Protein AF-A0A084XX15-F1 (afdb_monomer_lite)

Secondary structure (DSSP, 8-state):
--EEEEEEEE----HHHHHHHIIIIITHHHHHHHHTHHHHHHT--TT-TT--SEEEEEEE-GGG--SBTSEEEETTEEEEEEE---GGGGGS-HHHHHHHHHHHHHHHHHT-SSHHHHHHHHHHHSPPPHHHHHHHGGGGSSSPPPPPPHHHHHHHHHTT-

Organism: NCBI:txid2954382

Foldseek 3Di:
DEEEEEEEEEADPDPVVVVLCCQQAVLCQVVVQVLCVVLLVVPDDPPSPPYDRYYYYYDHDPVPFDPEPDWDDDDRYIYHYHYDYCVVVVVDHSLVVQLVVLQVCLVVQCPYPDVSSNSSSVSSPDGQDQLNVVQSVQSNDVVRDDGDDSVNSVVVSVVVD

Structure (mmCIF, N/CA/C/O backbone):
data_AF-A0A084XX15-F1
#
_entry.id   AF-A0A084XX15-F1
#
loop_
_atom_site.group_PDB
_atom_site.id
_atom_site.type_symbol
_atom_site.label_atom_id
_atom_site.label_alt_id
_atom_site.label_comp_id
_atom_site.label_asym_id
_atom_site.label_entity_id
_atom_site.label_seq_id
_atom_site.pdbx_PDB_ins_code
_atom_site.Cartn_x
_atom_site.Cartn_y
_atom_site.Cartn_z
_atom_site.occupancy
_atom_site.B_iso_or_equiv
_atom_site.auth_seq_id
_atom_site.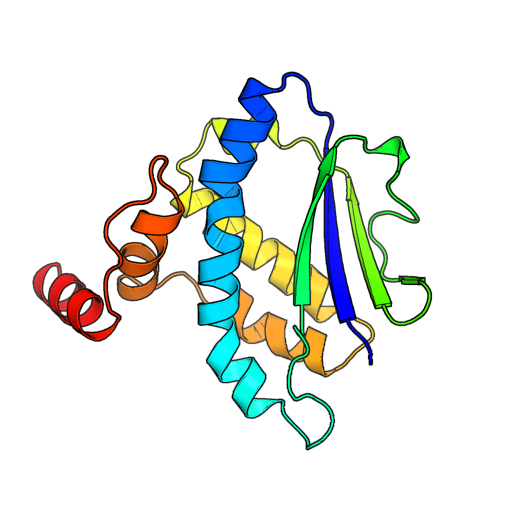auth_comp_id
_atom_site.auth_asym_id
_atom_site.auth_atom_id
_atom_site.pdbx_PDB_model_num
ATOM 1 N N . MET A 1 1 ? 12.634 -18.532 6.426 1.00 58.09 1 MET A N 1
ATOM 2 C CA . MET A 1 1 ? 11.632 -17.515 6.809 1.00 58.09 1 MET A CA 1
ATOM 3 C C . MET A 1 1 ? 11.176 -16.841 5.539 1.00 58.09 1 MET A C 1
ATOM 5 O O . MET A 1 1 ? 12.030 -16.286 4.861 1.00 58.09 1 MET A O 1
ATOM 9 N N . THR A 1 2 ? 9.891 -16.945 5.202 1.00 61.31 2 THR A N 1
ATOM 10 C CA . THR A 1 2 ? 9.393 -16.460 3.914 1.00 61.31 2 THR A CA 1
ATOM 11 C C . THR A 1 2 ? 8.750 -15.092 4.043 1.00 61.31 2 THR A C 1
ATOM 13 O O . THR A 1 2 ? 7.899 -14.895 4.903 1.00 61.31 2 THR A O 1
ATOM 16 N N . ILE A 1 3 ? 9.185 -14.149 3.211 1.00 71.69 3 ILE A N 1
ATOM 17 C CA . ILE A 1 3 ? 8.645 -12.786 3.141 1.00 71.69 3 ILE A CA 1
ATOM 18 C C . ILE A 1 3 ? 7.881 -12.670 1.825 1.00 71.69 3 ILE A C 1
ATOM 20 O O . ILE A 1 3 ? 8.433 -13.027 0.787 1.00 71.69 3 ILE A O 1
ATOM 24 N N . ALA A 1 4 ? 6.638 -12.187 1.852 1.00 80.94 4 ALA A N 1
ATOM 25 C CA . ALA A 1 4 ? 5.950 -11.778 0.631 1.00 80.94 4 ALA A CA 1
ATOM 26 C C . ALA A 1 4 ? 6.131 -10.269 0.425 1.00 80.94 4 ALA A C 1
ATOM 28 O O . ALA A 1 4 ? 5.991 -9.498 1.375 1.00 80.94 4 ALA A O 1
ATOM 29 N N . SER A 1 5 ? 6.435 -9.846 -0.797 1.00 85.31 5 SER A N 1
ATOM 30 C CA . SER A 1 5 ? 6.665 -8.440 -1.131 1.00 85.31 5 SER A CA 1
ATOM 31 C C . SER A 1 5 ? 5.923 -8.059 -2.406 1.00 85.31 5 SER A C 1
ATOM 33 O O . SER A 1 5 ? 6.017 -8.765 -3.406 1.00 85.31 5 SER A O 1
ATOM 35 N N . VAL A 1 6 ? 5.249 -6.910 -2.396 1.00 86.56 6 VAL A N 1
ATOM 36 C CA . VAL A 1 6 ? 4.775 -6.242 -3.614 1.00 86.56 6 VAL A CA 1
ATOM 37 C C . VAL A 1 6 ? 5.688 -5.054 -3.889 1.00 86.56 6 VAL A C 1
ATOM 39 O O . VAL A 1 6 ? 5.802 -4.136 -3.071 1.00 86.56 6 VAL A O 1
ATOM 42 N N . ARG A 1 7 ? 6.350 -5.081 -5.042 1.00 88.75 7 ARG A N 1
ATOM 43 C CA . ARG A 1 7 ? 7.320 -4.081 -5.481 1.00 88.75 7 ARG A CA 1
ATOM 44 C C . ARG A 1 7 ? 6.719 -3.263 -6.610 1.00 88.75 7 ARG A C 1
ATOM 46 O O . ARG A 1 7 ? 6.384 -3.803 -7.659 1.00 88.75 7 ARG A O 1
ATOM 53 N N . ILE A 1 8 ? 6.568 -1.963 -6.396 1.00 87.69 8 ILE A N 1
ATOM 54 C CA . ILE A 1 8 ? 6.099 -1.039 -7.425 1.00 87.69 8 ILE A CA 1
ATOM 55 C C . ILE A 1 8 ? 7.300 -0.325 -8.027 1.00 87.69 8 ILE A C 1
ATOM 57 O O . ILE A 1 8 ? 7.982 0.449 -7.355 1.00 87.69 8 ILE A O 1
ATOM 61 N N . TYR A 1 9 ? 7.510 -0.568 -9.311 1.00 89.06 9 TYR A N 1
ATOM 62 C CA . TYR A 1 9 ? 8.535 0.060 -10.116 1.00 89.06 9 TYR A CA 1
ATOM 63 C C . TYR A 1 9 ? 7.952 1.206 -10.935 1.00 89.06 9 TYR A C 1
ATOM 65 O O . TYR A 1 9 ? 6.883 1.084 -11.543 1.00 89.06 9 TYR A O 1
ATOM 73 N N . PHE A 1 10 ? 8.673 2.322 -10.971 1.00 86.88 10 PHE A N 1
ATOM 74 C CA . PHE A 1 10 ? 8.270 3.513 -11.709 1.00 86.88 10 PHE A CA 1
ATOM 75 C C . PHE A 1 10 ? 9.491 4.290 -12.208 1.00 86.88 10 PHE A C 1
ATOM 77 O O . PHE A 1 10 ? 10.580 4.228 -11.637 1.00 86.88 10 PHE A O 1
ATOM 84 N N . HIS A 1 11 ? 9.306 5.068 -13.274 1.00 83.19 11 HIS A N 1
ATOM 85 C CA . HIS A 1 11 ? 10.339 5.995 -13.729 1.00 83.19 11 HIS A CA 1
ATOM 86 C C . HIS A 1 11 ? 10.392 7.214 -12.802 1.00 83.19 11 HIS A C 1
ATOM 88 O O . HIS A 1 11 ? 9.472 8.046 -12.792 1.00 83.19 11 HIS A O 1
ATOM 94 N N . ALA A 1 12 ? 11.482 7.337 -12.045 1.00 68.50 12 ALA A N 1
ATOM 95 C CA . ALA A 1 12 ? 11.805 8.553 -11.317 1.00 68.50 12 ALA A CA 1
ATOM 96 C C . ALA A 1 12 ? 12.223 9.630 -12.327 1.00 68.50 12 ALA A C 1
ATOM 98 O O . ALA A 1 12 ? 13.240 9.520 -13.000 1.00 68.50 12 ALA A O 1
ATOM 99 N N . VAL A 1 13 ? 11.388 10.658 -12.485 1.00 74.75 13 VAL A N 1
ATOM 100 C CA . VAL A 1 13 ? 11.667 11.765 -13.418 1.00 74.75 13 VAL A CA 1
ATOM 101 C C . VAL A 1 13 ? 12.516 12.839 -12.730 1.00 74.75 13 VAL A C 1
ATOM 103 O O . VAL A 1 13 ? 13.298 13.513 -13.389 1.00 74.75 13 VAL A O 1
ATOM 106 N N . THR A 1 14 ? 12.382 12.994 -11.404 1.00 80.38 14 THR A N 1
ATOM 107 C CA . THR A 1 14 ? 13.156 13.934 -10.575 1.00 80.38 14 THR A CA 1
ATOM 108 C C . THR A 1 14 ? 13.251 13.447 -9.121 1.00 80.38 14 THR A C 1
ATOM 110 O O . THR A 1 14 ? 12.322 12.815 -8.619 1.00 80.38 14 THR A O 1
ATOM 113 N N . GLU A 1 15 ? 14.315 13.817 -8.398 1.00 79.31 15 GLU A N 1
ATOM 114 C CA . GLU A 1 15 ? 14.474 13.511 -6.960 1.00 79.31 15 GLU A CA 1
ATOM 115 C C . GLU A 1 15 ? 13.340 14.116 -6.103 1.00 79.31 15 GLU A C 1
ATOM 117 O O . GLU A 1 15 ? 12.842 13.509 -5.152 1.00 79.31 15 GLU A O 1
ATOM 122 N N . ALA A 1 16 ? 12.873 15.315 -6.471 1.00 81.88 16 ALA A N 1
ATOM 123 C CA . ALA A 1 16 ? 11.754 15.979 -5.805 1.00 81.88 16 ALA A CA 1
ATOM 124 C C . ALA A 1 16 ? 10.457 15.155 -5.900 1.00 81.88 16 ALA A C 1
ATOM 126 O O . ALA A 1 16 ? 9.707 15.057 -4.925 1.00 81.88 16 ALA A O 1
ATOM 127 N N . ARG A 1 17 ? 10.215 14.523 -7.055 1.00 79.69 17 ARG A N 1
ATOM 128 C CA . ARG A 1 17 ? 9.069 13.638 -7.273 1.00 79.69 17 ARG A CA 1
ATOM 129 C C . ARG A 1 17 ? 9.159 12.397 -6.392 1.00 79.69 17 ARG A C 1
ATOM 131 O O . ARG A 1 17 ? 8.186 12.062 -5.722 1.00 79.69 17 ARG A O 1
ATOM 138 N N . THR A 1 18 ? 10.326 11.766 -6.325 1.00 78.06 18 THR A N 1
ATOM 139 C CA . THR A 1 18 ? 10.568 10.615 -5.444 1.00 78.06 18 THR A CA 1
ATOM 140 C C . THR A 1 18 ? 10.304 10.951 -3.988 1.00 78.06 18 THR A C 1
ATOM 142 O O . THR A 1 18 ? 9.628 10.195 -3.288 1.00 78.06 18 THR A O 1
ATOM 145 N N . ARG A 1 19 ? 10.788 12.108 -3.527 1.00 78.06 19 ARG A N 1
ATOM 146 C CA . ARG A 1 19 ? 10.564 12.565 -2.154 1.00 78.06 19 ARG A CA 1
ATOM 147 C C . ARG A 1 19 ? 9.080 12.790 -1.874 1.00 78.06 19 ARG A C 1
ATOM 149 O O . ARG A 1 19 ? 8.596 12.372 -0.826 1.00 78.06 19 ARG A O 1
ATOM 156 N N . SER A 1 20 ? 8.363 13.399 -2.821 1.00 80.19 20 SER A N 1
ATOM 157 C CA . SER A 1 20 ? 6.915 13.607 -2.736 1.00 80.19 20 SER A CA 1
ATOM 158 C C . SER A 1 20 ? 6.153 12.284 -2.662 1.00 80.19 20 SER A C 1
ATOM 160 O O . SER A 1 20 ? 5.364 12.086 -1.741 1.00 80.19 20 SER A O 1
ATOM 162 N N . LEU A 1 21 ? 6.411 11.343 -3.574 1.00 79.69 21 LEU A N 1
ATOM 163 C CA . LEU A 1 21 ? 5.769 10.024 -3.568 1.00 79.69 21 LEU A CA 1
ATOM 164 C C . LEU A 1 21 ? 6.101 9.257 -2.282 1.00 79.69 21 LEU A C 1
ATOM 166 O O . LEU A 1 21 ? 5.211 8.677 -1.663 1.00 79.69 21 LEU A O 1
ATOM 170 N N . SER A 1 22 ? 7.351 9.322 -1.825 1.00 75.75 22 SER A N 1
ATOM 171 C CA . SER A 1 22 ? 7.770 8.714 -0.563 1.00 75.75 22 SER A CA 1
ATOM 172 C C . SER A 1 22 ? 6.992 9.270 0.635 1.00 75.75 22 SER A C 1
ATOM 174 O O . SER A 1 22 ? 6.500 8.494 1.447 1.00 75.75 22 SER A O 1
ATOM 176 N N . SER A 1 23 ? 6.818 10.592 0.750 1.00 74.06 23 SER A N 1
ATOM 177 C CA . SER A 1 23 ? 6.147 11.206 1.908 1.00 74.06 23 SER A CA 1
ATOM 178 C C . SER A 1 23 ? 4.619 11.123 1.858 1.00 74.06 23 SER A C 1
ATOM 180 O O . SER A 1 23 ? 3.985 10.874 2.879 1.00 74.06 23 SER A O 1
ATOM 182 N N . SER A 1 24 ? 4.022 11.293 0.679 1.00 76.12 24 SER A N 1
ATOM 183 C CA . SER A 1 24 ? 2.564 11.373 0.507 1.00 76.12 24 SER A CA 1
ATOM 184 C C . SER A 1 24 ? 1.910 10.032 0.188 1.00 76.12 24 SER A C 1
ATOM 186 O O . SER A 1 24 ? 0.738 9.840 0.489 1.00 76.12 24 SER A O 1
ATOM 188 N N . HIS A 1 25 ? 2.651 9.092 -0.397 1.00 75.50 25 HIS A N 1
ATOM 189 C CA . HIS A 1 25 ? 2.112 7.800 -0.811 1.00 75.50 25 HIS A CA 1
ATOM 190 C C . HIS A 1 25 ? 2.778 6.627 -0.131 1.00 75.50 25 HIS A C 1
ATOM 192 O O . HIS A 1 25 ? 2.217 5.558 -0.253 1.00 75.50 25 HIS A O 1
ATOM 198 N N . TRP A 1 26 ? 3.903 6.792 0.575 1.00 73.12 26 TRP A N 1
ATOM 199 C CA . TRP A 1 26 ? 4.608 5.684 1.240 1.00 73.12 26 TRP A CA 1
ATOM 200 C C . TRP A 1 26 ? 4.971 5.919 2.698 1.00 73.12 26 TRP A C 1
ATOM 202 O O . TRP A 1 26 ? 5.277 4.962 3.407 1.00 73.12 26 TRP A O 1
ATOM 212 N N . GLY A 1 27 ? 4.779 7.139 3.206 1.00 67.56 27 GLY A N 1
ATOM 213 C CA . GLY A 1 27 ? 4.768 7.415 4.642 1.00 67.56 27 GLY A CA 1
ATOM 214 C C . GLY A 1 27 ? 3.746 6.549 5.390 1.00 67.56 27 GLY A C 1
ATOM 215 O O . GLY A 1 27 ? 3.933 6.252 6.570 1.00 67.56 27 GLY A O 1
ATOM 216 N N . PHE A 1 28 ? 2.727 6.039 4.683 1.00 76.62 28 PHE A N 1
ATOM 217 C CA . PHE A 1 28 ? 1.765 5.079 5.214 1.00 76.62 28 PHE A CA 1
ATOM 218 C C . PHE A 1 28 ? 2.330 3.677 5.461 1.00 76.62 28 PHE A C 1
ATOM 220 O O . PHE A 1 28 ? 1.639 2.920 6.121 1.00 76.62 28 PHE A O 1
ATOM 227 N N . ALA A 1 29 ? 3.526 3.298 4.992 1.00 76.94 29 ALA A N 1
ATOM 228 C CA . ALA A 1 29 ? 4.055 1.942 5.193 1.00 76.94 29 ALA A CA 1
ATOM 229 C C . ALA A 1 29 ? 4.127 1.568 6.687 1.00 76.94 29 ALA A C 1
ATOM 231 O O . ALA A 1 29 ? 3.758 0.465 7.083 1.00 76.94 29 ALA A O 1
ATOM 232 N N . GLU A 1 30 ? 4.497 2.518 7.551 1.00 78.62 30 GLU A N 1
ATOM 233 C CA . GLU A 1 30 ? 4.476 2.293 8.999 1.00 78.62 30 GLU A CA 1
ATOM 234 C C . GLU A 1 30 ? 3.041 2.150 9.539 1.00 78.62 30 GLU A C 1
ATOM 236 O O . GLU A 1 30 ? 2.756 1.258 10.342 1.00 78.62 30 GLU A O 1
ATOM 241 N N . TRP A 1 31 ? 2.116 3.001 9.085 1.00 85.31 31 TRP A N 1
ATOM 242 C CA . TRP A 1 31 ? 0.696 2.893 9.435 1.00 85.31 31 TRP A CA 1
ATOM 243 C C . TRP A 1 31 ? 0.084 1.576 8.937 1.00 85.31 31 TRP A C 1
ATOM 245 O O . TRP A 1 31 ? -0.690 0.933 9.641 1.00 85.31 31 TRP A O 1
ATOM 255 N N . PHE A 1 32 ? 0.489 1.128 7.756 1.00 80.44 32 PHE A N 1
ATOM 256 C CA . PHE A 1 32 ? 0.078 -0.111 7.119 1.00 80.44 32 PHE A CA 1
ATOM 257 C C . PHE A 1 32 ? 0.496 -1.315 7.959 1.00 80.44 32 PHE A C 1
ATOM 259 O O . PHE A 1 32 ? -0.340 -2.161 8.275 1.00 80.44 32 PHE A O 1
ATOM 266 N N . SER A 1 33 ? 1.741 -1.337 8.443 1.00 78.19 33 SER A N 1
ATOM 267 C CA . SER A 1 33 ? 2.210 -2.355 9.389 1.00 78.19 33 SER A CA 1
ATOM 268 C C . SER A 1 33 ? 1.401 -2.365 10.691 1.00 78.19 33 SER A C 1
ATOM 270 O O . SER A 1 33 ? 1.181 -3.431 11.273 1.00 78.19 33 SER A O 1
ATOM 272 N N . ARG A 1 34 ? 0.901 -1.205 11.149 1.00 77.06 34 ARG A N 1
ATOM 273 C CA . ARG A 1 34 ? -0.027 -1.133 12.294 1.00 77.06 34 ARG A CA 1
ATOM 274 C C . ARG A 1 34 ? -1.406 -1.686 11.945 1.00 77.06 34 ARG A C 1
ATOM 276 O O . ARG A 1 34 ? -1.924 -2.484 12.720 1.00 77.06 34 ARG A O 1
ATOM 283 N N . ARG A 1 35 ? -1.973 -1.334 10.787 1.00 78.12 35 ARG A N 1
ATOM 284 C CA . ARG A 1 35 ? -3.269 -1.859 10.320 1.00 78.12 35 ARG A CA 1
ATOM 285 C C . ARG A 1 35 ? -3.245 -3.376 10.157 1.00 78.12 35 ARG A C 1
ATOM 287 O O . ARG A 1 35 ? -4.220 -4.037 10.493 1.00 78.12 35 ARG A O 1
ATOM 294 N N . LEU A 1 36 ? -2.139 -3.936 9.671 1.00 78.06 36 LEU A N 1
ATOM 295 C CA . LEU A 1 36 ? -1.987 -5.381 9.491 1.00 78.06 36 LEU A CA 1
ATOM 296 C C . LEU A 1 36 ? -1.641 -6.130 10.779 1.00 78.06 36 LEU A C 1
ATOM 298 O O . LEU A 1 36 ? -1.687 -7.361 10.798 1.00 78.06 36 LEU A O 1
ATOM 302 N N . ARG A 1 37 ? -1.329 -5.423 11.872 1.00 78.94 37 ARG A N 1
ATOM 303 C CA . ARG A 1 37 ? -0.963 -6.034 13.153 1.00 78.94 37 ARG A CA 1
ATOM 304 C C . ARG A 1 37 ? -1.992 -7.057 13.658 1.00 78.94 37 ARG A C 1
ATOM 306 O O . ARG A 1 37 ? -1.533 -8.136 14.027 1.00 78.94 37 ARG A O 1
ATOM 313 N N . PRO A 1 38 ? -3.318 -6.800 13.654 1.00 76.19 38 PRO A N 1
ATOM 314 C CA . PRO A 1 38 ? -4.299 -7.766 14.149 1.00 76.19 38 PRO A CA 1
ATOM 315 C C . PRO A 1 38 ? -4.293 -9.065 13.340 1.00 76.19 38 PRO A C 1
ATOM 317 O O . PRO A 1 38 ? -4.245 -10.147 13.915 1.00 76.19 38 PRO A O 1
ATOM 320 N N . ILE A 1 39 ? -4.247 -8.969 12.006 1.00 75.38 39 ILE A N 1
ATOM 321 C CA . ILE A 1 39 ? -4.143 -10.144 11.131 1.00 75.38 39 ILE A CA 1
ATOM 322 C C . ILE A 1 39 ? -2.822 -10.872 11.363 1.00 75.38 39 ILE A C 1
ATOM 324 O O . ILE A 1 39 ? -2.797 -12.094 11.465 1.00 75.38 39 ILE A O 1
ATOM 328 N N . ARG A 1 40 ? -1.716 -10.140 11.513 1.00 72.00 40 ARG A N 1
ATOM 329 C CA . ARG A 1 40 ? -0.421 -10.744 11.828 1.00 72.00 40 ARG A CA 1
ATOM 330 C C . ARG A 1 40 ? -0.450 -11.489 13.159 1.00 72.00 40 ARG A C 1
ATOM 332 O O . ARG A 1 40 ? 0.173 -12.534 13.271 1.00 72.00 40 ARG A O 1
ATOM 339 N N . GLU A 1 41 ? -1.145 -10.966 14.162 1.00 74.69 41 GLU A N 1
ATOM 340 C CA . GLU A 1 41 ? -1.316 -11.628 15.457 1.00 74.69 41 GLU A CA 1
ATOM 341 C C . GLU A 1 41 ? -2.209 -12.873 15.358 1.00 74.69 41 GLU A C 1
ATOM 343 O O . GLU A 1 41 ? -1.884 -13.882 15.976 1.00 74.69 41 GLU A O 1
ATOM 348 N N . GLN A 1 42 ? -3.251 -12.849 14.523 1.00 74.31 42 GLN A N 1
ATOM 349 C CA . GLN A 1 42 ? -4.138 -13.994 14.272 1.00 74.31 42 GLN A CA 1
ATOM 350 C C . GLN A 1 42 ? -3.478 -15.111 13.449 1.00 74.31 42 GLN A C 1
ATOM 352 O O . GLN A 1 42 ? -3.720 -16.287 13.699 1.00 74.31 42 GLN A O 1
ATOM 357 N N . LEU A 1 43 ? -2.640 -14.758 12.472 1.00 68.75 43 LEU A N 1
ATOM 358 C CA . LEU A 1 43 ? -1.973 -15.710 11.575 1.00 68.75 43 LEU A CA 1
ATOM 359 C C . LEU A 1 43 ? -0.691 -16.318 12.166 1.00 68.75 43 LEU A C 1
ATOM 361 O O . LEU A 1 43 ? -0.044 -17.148 11.521 1.00 68.75 43 LEU A O 1
ATOM 365 N N . ARG A 1 44 ? -0.283 -15.902 13.370 1.00 65.25 44 ARG A N 1
ATOM 366 C CA . ARG A 1 44 ? 0.941 -16.387 14.013 1.00 65.25 44 ARG A CA 1
ATOM 367 C C . ARG A 1 44 ? 0.766 -17.806 14.558 1.00 65.25 44 ARG A C 1
ATOM 369 O O . ARG A 1 44 ? 0.154 -18.011 15.598 1.00 65.25 44 ARG A O 1
ATOM 376 N N . GLY A 1 45 ? 1.428 -18.759 13.903 1.00 57.09 45 GLY A N 1
ATOM 377 C CA . GLY A 1 45 ? 2.021 -19.921 14.573 1.00 57.09 45 GLY A CA 1
ATOM 378 C C . GLY A 1 45 ? 3.385 -19.567 15.201 1.00 57.09 45 GLY A C 1
ATOM 379 O O . GLY A 1 45 ? 3.891 -18.461 14.975 1.00 57.09 45 GLY A O 1
ATOM 380 N N . PRO A 1 46 ? 4.017 -20.480 15.965 1.00 53.59 46 PRO A N 1
ATOM 381 C CA . PRO A 1 46 ? 5.292 -20.237 16.659 1.00 53.59 46 PRO A CA 1
ATOM 382 C C . PRO A 1 46 ? 6.451 -19.775 15.749 1.00 53.59 46 PRO A C 1
ATOM 384 O O . PRO A 1 46 ? 7.383 -19.136 16.229 1.00 53.59 46 PRO A O 1
ATOM 387 N N . GLU A 1 47 ? 6.369 -20.013 14.438 1.00 51.50 47 GLU A N 1
ATOM 388 C CA . GLU A 1 47 ? 7.422 -19.708 13.456 1.00 51.50 47 GLU A CA 1
ATOM 389 C C . GLU A 1 47 ? 7.370 -18.283 12.861 1.00 51.50 47 GLU A C 1
ATOM 391 O O . GLU A 1 47 ? 8.288 -17.873 12.155 1.00 51.50 47 GLU A O 1
ATOM 396 N N . ALA A 1 48 ? 6.324 -17.494 13.141 1.00 53.03 48 ALA A N 1
ATOM 397 C CA . ALA A 1 48 ? 6.080 -16.189 12.498 1.00 53.03 48 ALA A CA 1
ATOM 398 C C . ALA A 1 48 ? 6.432 -14.965 13.379 1.00 53.03 48 ALA A C 1
ATOM 400 O O . ALA A 1 48 ? 5.963 -13.841 13.146 1.00 53.03 48 ALA A O 1
ATOM 401 N N . LYS A 1 49 ? 7.236 -15.150 14.434 1.00 52.59 49 LYS A N 1
ATOM 402 C CA . LYS A 1 49 ? 7.619 -14.068 15.355 1.00 52.59 49 LYS A CA 1
ATOM 403 C C . LYS A 1 49 ? 8.713 -13.197 14.717 1.00 52.59 49 LYS A C 1
ATOM 405 O O . LYS A 1 49 ? 9.850 -13.626 14.596 1.00 52.59 49 LYS A O 1
ATOM 410 N N . GLY A 1 50 ? 8.359 -11.968 14.334 1.00 54.06 50 GLY A N 1
ATOM 411 C CA . GLY A 1 50 ? 9.293 -10.985 13.754 1.00 54.06 50 GLY A CA 1
ATOM 412 C C . GLY A 1 50 ? 9.276 -10.876 12.225 1.00 54.06 50 GLY A C 1
ATOM 413 O O . GLY A 1 50 ? 10.074 -10.126 11.678 1.00 54.06 50 GLY A O 1
ATOM 414 N N . VAL A 1 51 ? 8.364 -11.581 11.545 1.00 59.12 51 VAL A N 1
ATOM 415 C CA . VAL A 1 51 ? 8.244 -11.577 10.076 1.00 59.12 51 VAL A CA 1
ATOM 416 C C . VAL A 1 51 ? 7.107 -10.658 9.647 1.00 59.12 51 VAL A C 1
ATOM 418 O O . VAL A 1 51 ? 5.987 -10.783 10.158 1.00 59.12 51 VAL A O 1
ATOM 421 N N . ASP A 1 52 ? 7.372 -9.759 8.704 1.00 67.00 52 ASP A N 1
ATOM 422 C CA . ASP A 1 52 ? 6.311 -9.035 8.010 1.00 67.00 52 ASP A CA 1
ATOM 423 C C . ASP A 1 52 ? 5.688 -9.944 6.947 1.00 67.00 52 ASP A C 1
ATOM 425 O O . ASP A 1 52 ? 6.375 -10.528 6.111 1.00 67.00 52 ASP A O 1
ATOM 429 N N . ILE A 1 53 ? 4.366 -10.119 7.036 1.00 71.56 53 ILE A N 1
ATOM 430 C CA . ILE A 1 53 ? 3.606 -11.030 6.165 1.00 71.56 53 ILE A CA 1
ATOM 431 C C . ILE A 1 53 ? 3.558 -10.495 4.733 1.00 71.56 53 ILE A C 1
ATOM 433 O O . ILE A 1 53 ? 3.534 -11.280 3.791 1.00 71.56 53 ILE A O 1
ATOM 437 N N . MET A 1 54 ? 3.541 -9.170 4.586 1.00 77.19 54 MET A N 1
ATOM 438 C CA . MET A 1 54 ? 3.549 -8.480 3.306 1.00 77.19 54 MET A CA 1
ATOM 439 C C . MET A 1 54 ? 4.337 -7.181 3.440 1.00 77.19 54 MET A C 1
ATOM 441 O O . MET A 1 54 ? 3.983 -6.337 4.265 1.00 77.19 54 MET A O 1
ATOM 445 N N . ASN A 1 55 ? 5.359 -7.015 2.609 1.00 79.50 55 ASN A N 1
ATOM 446 C CA . ASN A 1 55 ? 6.087 -5.766 2.464 1.00 79.50 55 ASN A CA 1
ATOM 447 C C . ASN A 1 55 ? 5.659 -5.036 1.202 1.00 79.50 55 ASN A C 1
ATOM 449 O O . ASN A 1 55 ? 5.353 -5.639 0.174 1.00 79.50 55 ASN A O 1
ATOM 453 N N . LEU A 1 56 ? 5.676 -3.716 1.290 1.00 78.69 56 LEU A N 1
ATOM 454 C CA . LEU A 1 56 ? 5.386 -2.838 0.178 1.00 78.69 56 LEU A CA 1
ATOM 455 C C . LEU A 1 56 ? 6.614 -1.983 -0.096 1.00 78.69 56 LEU A C 1
ATOM 457 O O . LEU A 1 56 ? 7.163 -1.378 0.826 1.00 78.69 56 LEU A O 1
ATOM 461 N N . MET A 1 57 ? 7.059 -1.963 -1.347 1.00 81.94 57 MET A N 1
ATOM 462 C CA . MET A 1 57 ? 8.315 -1.322 -1.714 1.00 81.94 57 MET A CA 1
ATOM 463 C C . MET A 1 57 ? 8.158 -0.504 -2.990 1.00 81.94 57 MET A C 1
ATOM 465 O O . MET A 1 57 ? 7.475 -0.920 -3.927 1.00 81.94 57 MET A O 1
ATOM 469 N N . LEU A 1 58 ? 8.826 0.646 -3.020 1.00 81.62 58 LEU A N 1
ATOM 470 C CA . LEU A 1 58 ? 9.018 1.447 -4.218 1.00 81.62 58 LEU A CA 1
ATOM 471 C C . LEU A 1 58 ? 10.414 1.240 -4.769 1.00 81.62 58 LEU A C 1
ATOM 473 O O . LEU A 1 58 ? 11.387 1.309 -4.020 1.00 81.62 58 LEU A O 1
ATOM 477 N N . TYR A 1 59 ? 10.491 1.102 -6.083 1.00 84.19 59 TYR A N 1
ATOM 478 C CA . TYR A 1 59 ? 11.747 1.051 -6.800 1.00 84.19 59 TYR A CA 1
ATOM 479 C C . TYR A 1 59 ? 11.737 2.040 -7.951 1.00 84.19 59 TYR A C 1
ATOM 481 O O . TYR A 1 59 ? 10.814 2.095 -8.766 1.00 84.19 59 TYR A O 1
ATOM 489 N N . GLU A 1 60 ? 12.793 2.835 -7.988 1.00 78.00 60 GLU A N 1
ATOM 490 C CA . GLU A 1 60 ? 13.120 3.645 -9.144 1.00 78.00 60 GLU A CA 1
ATOM 491 C C . GLU A 1 60 ? 13.770 2.721 -10.165 1.00 78.00 60 GLU A C 1
ATOM 493 O O . GLU A 1 60 ? 14.608 1.903 -9.791 1.00 78.00 60 GLU A O 1
ATOM 498 N N . ASP A 1 61 ? 13.367 2.866 -11.424 1.00 86.31 61 ASP A N 1
ATOM 499 C CA . ASP A 1 61 ? 13.821 2.073 -12.571 1.00 86.31 61 ASP A CA 1
ATOM 500 C C . ASP A 1 61 ? 13.021 0.780 -12.842 1.00 86.31 61 ASP A C 1
ATOM 502 O O . ASP A 1 61 ? 13.327 -0.293 -12.315 1.00 86.31 61 ASP A O 1
ATOM 506 N N . PRO A 1 62 ? 12.002 0.863 -13.717 1.00 88.62 62 PRO A N 1
ATOM 507 C CA . PRO A 1 62 ? 11.253 -0.284 -14.218 1.00 88.62 62 PRO A CA 1
ATOM 508 C C . PRO A 1 62 ? 12.064 -1.374 -14.903 1.00 88.62 62 PRO A C 1
ATOM 510 O O . PRO A 1 62 ? 11.567 -2.495 -14.981 1.00 88.62 62 PRO A O 1
ATOM 513 N N . GLU A 1 63 ? 13.275 -1.092 -15.381 1.00 90.00 63 GLU A N 1
ATOM 514 C CA . GLU A 1 63 ? 14.116 -2.103 -16.029 1.00 90.00 63 GLU A CA 1
ATOM 515 C C . GLU A 1 63 ? 14.585 -3.176 -15.035 1.00 90.00 63 GLU A C 1
ATOM 517 O O . GLU A 1 63 ? 14.870 -4.308 -15.423 1.00 90.00 63 GLU A O 1
ATOM 522 N N . HIS A 1 64 ? 14.581 -2.862 -13.736 1.00 90.38 64 HIS A N 1
ATOM 523 C CA . HIS A 1 64 ? 14.874 -3.815 -12.667 1.00 90.38 64 HIS A CA 1
ATOM 524 C C . HIS A 1 64 ? 13.689 -4.705 -12.274 1.00 90.38 64 HIS A C 1
ATOM 526 O O . HIS A 1 64 ? 13.871 -5.609 -11.453 1.00 90.38 64 HIS A O 1
ATOM 532 N N . ALA A 1 65 ? 12.489 -4.459 -12.808 1.00 91.50 65 ALA A N 1
ATOM 533 C CA . ALA A 1 65 ? 11.331 -5.294 -12.525 1.00 91.50 65 ALA A CA 1
ATOM 534 C C . ALA A 1 65 ? 11.530 -6.678 -13.147 1.00 91.50 65 ALA A C 1
ATOM 536 O O . ALA A 1 65 ? 11.612 -6.835 -14.369 1.00 91.50 65 ALA A O 1
ATOM 537 N N . TRP A 1 66 ? 11.579 -7.703 -12.306 1.00 90.44 66 TRP A N 1
ATOM 538 C CA . TRP A 1 66 ? 11.744 -9.069 -12.759 1.00 90.44 66 TRP A CA 1
ATOM 539 C C . TRP A 1 66 ? 10.383 -9.743 -12.827 1.00 90.44 66 TRP A C 1
ATOM 541 O O . TRP A 1 66 ? 9.678 -9.845 -11.829 1.00 90.44 66 TRP A O 1
ATOM 551 N N . GLN A 1 67 ? 10.018 -10.223 -14.019 1.00 91.88 67 GLN A N 1
ATOM 552 C CA . GLN A 1 67 ? 8.759 -10.940 -14.232 1.00 91.88 67 GLN A CA 1
ATOM 553 C C . GLN A 1 67 ? 7.531 -10.152 -13.719 1.00 91.88 67 GLN A C 1
ATOM 555 O O . GLN A 1 67 ? 6.860 -10.573 -12.773 1.00 91.88 67 GLN A O 1
ATOM 560 N N . PRO A 1 68 ? 7.229 -8.987 -14.321 1.00 92.81 68 PRO A N 1
ATOM 561 C CA . PRO A 1 68 ? 6.161 -8.128 -13.836 1.00 92.81 68 PRO A CA 1
ATOM 562 C C . PRO A 1 68 ? 4.782 -8.783 -13.976 1.00 92.81 68 PRO A C 1
ATOM 564 O O . PRO A 1 68 ? 4.514 -9.527 -14.918 1.00 92.81 68 PRO A O 1
ATOM 567 N N . ASN A 1 69 ? 3.881 -8.429 -13.064 1.00 94.00 69 ASN A N 1
ATOM 568 C CA . ASN A 1 69 ? 2.497 -8.893 -12.961 1.00 94.00 69 ASN A CA 1
ATOM 569 C C . ASN A 1 69 ? 2.326 -10.381 -12.618 1.00 94.00 69 ASN A C 1
ATOM 571 O O . ASN A 1 69 ? 1.240 -10.933 -12.801 1.00 94.00 69 ASN A O 1
ATOM 575 N N . GLN A 1 70 ? 3.367 -11.025 -12.086 1.00 94.06 70 GLN A N 1
ATOM 576 C CA . GLN A 1 70 ? 3.293 -12.398 -11.600 1.00 94.06 70 GLN A CA 1
ATOM 577 C C . GLN A 1 70 ? 4.062 -12.593 -10.294 1.00 94.06 70 GLN A C 1
ATOM 579 O O . GLN A 1 70 ? 5.096 -11.972 -10.048 1.00 94.06 70 GLN A O 1
ATOM 584 N N . TRP A 1 71 ? 3.539 -13.491 -9.459 1.00 93.75 71 TRP A N 1
ATOM 585 C CA . TRP A 1 71 ? 4.240 -13.952 -8.269 1.00 93.75 71 TRP A CA 1
ATOM 586 C C . TRP A 1 71 ? 5.390 -14.868 -8.664 1.00 93.75 71 TRP A C 1
ATOM 588 O O . TRP A 1 71 ? 5.193 -15.845 -9.387 1.00 93.75 71 TRP A O 1
ATOM 598 N N . HIS A 1 72 ? 6.570 -14.591 -8.129 1.00 92.25 72 HIS A N 1
ATOM 599 C CA . HIS A 1 72 ? 7.748 -15.423 -8.312 1.00 92.25 72 HIS A CA 1
ATOM 600 C C . HIS A 1 72 ? 8.475 -15.627 -6.985 1.00 92.25 72 HIS A C 1
ATOM 602 O O . HIS A 1 72 ? 8.335 -14.844 -6.045 1.00 92.25 72 HIS A O 1
ATOM 608 N N . GLN A 1 73 ? 9.227 -16.720 -6.890 1.00 89.94 73 GLN A N 1
ATOM 609 C CA . GLN A 1 73 ? 10.090 -16.981 -5.745 1.00 89.94 73 GLN A CA 1
ATOM 610 C C . GLN A 1 73 ? 11.497 -16.472 -6.049 1.00 89.94 73 GLN A C 1
ATOM 612 O O . GLN A 1 73 ? 12.065 -16.807 -7.090 1.00 89.94 73 GLN A O 1
ATOM 617 N N . ARG A 1 74 ? 12.072 -15.712 -5.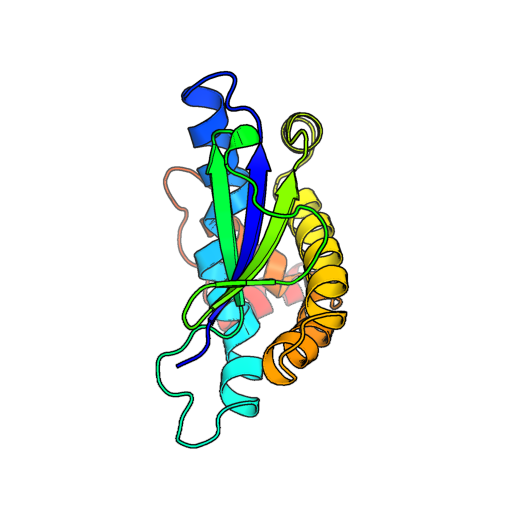118 1.00 86.19 74 ARG A N 1
ATOM 618 C CA . ARG A 1 74 ? 13.472 -15.292 -5.146 1.00 86.19 74 ARG A CA 1
ATOM 619 C C . ARG A 1 74 ? 14.098 -15.618 -3.799 1.00 86.19 74 ARG A C 1
ATOM 621 O O . ARG A 1 74 ? 13.677 -15.095 -2.777 1.00 86.19 74 ARG A O 1
ATOM 628 N N . ASP A 1 75 ? 15.077 -16.515 -3.780 1.00 85.94 75 ASP A N 1
ATOM 629 C CA . ASP A 1 75 ? 15.669 -17.029 -2.542 1.00 85.94 75 ASP A CA 1
ATOM 630 C C . ASP A 1 75 ? 14.587 -17.507 -1.543 1.00 85.94 75 ASP A C 1
ATOM 632 O O . ASP A 1 75 ? 13.845 -18.462 -1.799 1.00 85.94 75 ASP A O 1
ATOM 636 N N . ASN A 1 76 ? 14.480 -16.812 -0.408 1.00 81.62 76 ASN A N 1
ATOM 637 C CA . ASN A 1 76 ? 13.511 -17.067 0.648 1.00 81.62 76 ASN A CA 1
ATOM 638 C C . ASN A 1 76 ? 12.310 -16.104 0.611 1.00 81.62 76 ASN A C 1
ATOM 640 O O . ASN A 1 76 ? 11.544 -16.092 1.566 1.00 81.62 76 ASN A O 1
ATOM 644 N N . SER A 1 77 ? 12.113 -15.290 -0.427 1.00 83.50 77 SER A N 1
ATOM 645 C CA . SER A 1 77 ? 10.948 -14.406 -0.578 1.00 83.50 77 SER A CA 1
ATOM 646 C C . SER A 1 77 ? 10.042 -14.829 -1.737 1.00 83.50 77 SER A C 1
ATOM 648 O O . SER A 1 77 ? 10.463 -15.469 -2.701 1.00 83.50 77 SER A O 1
ATOM 650 N N . PHE A 1 78 ? 8.767 -14.460 -1.625 1.00 89.25 78 PHE A N 1
ATOM 651 C CA . PHE A 1 78 ? 7.849 -14.376 -2.754 1.00 89.25 78 PHE A CA 1
ATOM 652 C C . PHE A 1 78 ? 7.674 -12.910 -3.120 1.00 89.25 78 PHE A C 1
ATOM 654 O O . PHE A 1 78 ? 7.412 -12.074 -2.257 1.00 89.25 78 PHE A O 1
ATOM 661 N N . GLU A 1 79 ? 7.812 -12.592 -4.393 1.00 92.00 79 GLU A N 1
ATOM 662 C CA . GLU A 1 79 ? 7.848 -11.220 -4.875 1.00 92.00 79 GLU A CA 1
ATOM 663 C C . GLU A 1 79 ? 6.840 -11.055 -6.012 1.00 92.00 79 GLU A C 1
ATOM 665 O O . GLU A 1 79 ? 6.633 -11.96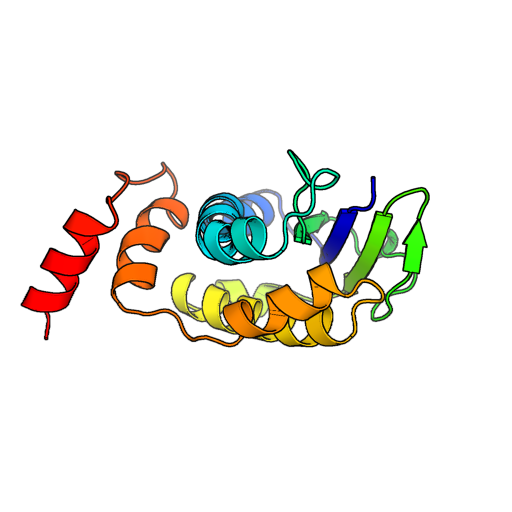5 -6.818 1.00 92.00 79 GLU A O 1
ATOM 670 N N . PHE A 1 80 ? 6.174 -9.904 -6.035 1.00 93.94 80 PHE A N 1
ATOM 671 C CA . PHE A 1 80 ? 5.302 -9.479 -7.118 1.00 93.94 80 PHE A CA 1
ATOM 672 C C . PHE A 1 80 ? 5.754 -8.109 -7.599 1.00 93.94 80 PHE A C 1
ATOM 674 O O . PHE A 1 80 ? 5.696 -7.135 -6.842 1.00 93.94 80 PHE A O 1
ATOM 681 N N . ASP A 1 81 ? 6.146 -8.030 -8.865 1.00 94.06 81 ASP A N 1
ATOM 682 C CA . ASP A 1 81 ? 6.668 -6.802 -9.454 1.00 94.06 81 ASP A CA 1
ATOM 683 C C . ASP A 1 81 ? 5.586 -6.136 -10.283 1.00 94.06 81 ASP A C 1
ATOM 685 O O . ASP A 1 81 ? 4.962 -6.760 -11.137 1.00 94.06 81 ASP A O 1
ATOM 689 N N . PHE A 1 82 ? 5.356 -4.854 -10.042 1.00 93.88 82 PHE A N 1
ATOM 690 C CA . PHE A 1 82 ? 4.374 -4.070 -10.767 1.00 93.88 82 PHE A CA 1
ATOM 691 C C . PHE A 1 82 ? 5.030 -2.830 -11.353 1.00 93.88 82 PHE A C 1
ATOM 693 O O . PHE A 1 82 ? 5.498 -1.965 -10.618 1.00 93.88 82 PHE A O 1
ATOM 700 N N . VAL A 1 83 ? 5.044 -2.730 -12.680 1.00 93.19 83 VAL A N 1
ATOM 701 C CA . VAL A 1 83 ? 5.562 -1.560 -13.393 1.00 93.19 83 VAL A CA 1
ATOM 702 C C . VAL A 1 83 ? 4.407 -0.630 -13.719 1.00 93.19 83 VAL A C 1
ATOM 704 O O . VAL A 1 83 ? 3.452 -1.036 -14.382 1.00 93.19 83 VAL A O 1
ATOM 707 N N . CYS A 1 84 ? 4.491 0.628 -13.289 1.00 89.25 84 CYS A N 1
ATOM 708 C CA . CYS A 1 84 ? 3.461 1.608 -13.615 1.00 89.25 84 CYS A CA 1
ATOM 709 C C . CYS A 1 84 ? 3.962 3.053 -13.628 1.00 89.25 84 CYS A C 1
ATOM 711 O O . CYS A 1 84 ? 5.032 3.395 -13.126 1.00 89.25 84 CYS A O 1
ATOM 713 N N . ASP A 1 85 ? 3.132 3.925 -14.198 1.00 87.31 85 ASP A N 1
ATOM 714 C CA . ASP A 1 85 ? 3.291 5.366 -14.082 1.00 87.31 85 ASP A CA 1
ATOM 715 C C . ASP A 1 85 ? 2.499 5.900 -12.883 1.00 87.31 85 ASP A C 1
ATOM 717 O O . ASP A 1 85 ? 1.269 5.869 -12.868 1.00 87.31 85 ASP A O 1
ATOM 721 N N . LEU A 1 86 ? 3.214 6.440 -11.895 1.00 85.50 86 LEU A N 1
ATOM 722 C CA . LEU A 1 86 ? 2.626 7.013 -10.682 1.00 85.50 86 LEU A CA 1
ATOM 723 C C . LEU A 1 86 ? 2.213 8.491 -10.821 1.00 85.50 86 LEU A C 1
ATOM 725 O O . LEU A 1 86 ? 1.673 9.049 -9.869 1.00 85.50 86 LEU A O 1
ATOM 729 N N . ARG A 1 87 ? 2.416 9.144 -11.982 1.00 84.00 87 ARG A N 1
ATOM 730 C CA . ARG A 1 87 ? 2.023 10.558 -12.205 1.00 84.00 87 ARG A CA 1
ATOM 731 C C . ARG A 1 87 ? 0.552 10.842 -11.867 1.00 84.00 87 ARG A C 1
ATOM 733 O O . ARG A 1 87 ? 0.278 11.919 -11.341 1.00 84.00 87 ARG A O 1
ATOM 740 N N . PRO A 1 88 ? -0.416 9.941 -12.137 1.00 84.44 88 PRO A N 1
ATOM 741 C CA . PRO A 1 88 ? -1.808 10.190 -11.772 1.00 84.44 88 PRO A CA 1
ATOM 742 C C . PRO A 1 88 ? -2.030 10.361 -10.265 1.00 84.44 88 PRO A C 1
ATOM 744 O O . PRO A 1 88 ? -2.938 11.092 -9.877 1.00 84.44 88 PRO A O 1
ATOM 747 N N . LEU A 1 89 ? -1.203 9.734 -9.419 1.00 81.00 89 LEU A N 1
ATOM 748 C CA . LEU A 1 89 ? -1.352 9.817 -7.965 1.00 81.00 89 LEU A CA 1
ATOM 749 C C . LEU A 1 89 ? -1.025 11.220 -7.437 1.00 81.00 89 LEU A C 1
ATOM 751 O O . LEU A 1 89 ? -1.671 11.698 -6.513 1.00 81.00 89 LEU A O 1
ATOM 755 N N . GLU A 1 90 ? -0.106 11.942 -8.076 1.00 78.50 90 GLU A N 1
ATOM 756 C CA . GLU A 1 90 ? 0.278 13.305 -7.671 1.00 78.50 90 GLU A CA 1
ATOM 757 C C . GLU A 1 90 ? -0.865 14.318 -7.770 1.00 78.50 90 GLU A C 1
ATOM 759 O O . GLU A 1 90 ? -0.842 15.353 -7.109 1.00 78.50 90 GLU A O 1
ATOM 764 N N . LYS A 1 91 ? -1.868 14.031 -8.603 1.00 81.31 91 LYS A N 1
ATOM 765 C CA . LYS A 1 91 ? -3.001 14.928 -8.854 1.00 81.31 91 LYS A CA 1
ATOM 766 C C . LYS A 1 91 ? -4.186 14.674 -7.924 1.00 81.31 91 LYS A C 1
ATOM 768 O O . LYS A 1 91 ? -5.187 15.376 -8.023 1.00 81.31 91 LYS A O 1
ATOM 773 N N . SER A 1 92 ? -4.104 13.666 -7.059 1.00 84.38 92 SER A N 1
ATOM 774 C CA . SER A 1 92 ? -5.179 13.280 -6.145 1.00 84.38 92 SER A CA 1
ATOM 775 C C . SER A 1 92 ? -4.730 13.410 -4.687 1.00 84.38 92 SER A C 1
ATOM 777 O O . SER A 1 92 ? -3.541 13.264 -4.396 1.00 84.38 92 SER A O 1
ATOM 779 N N . PRO A 1 93 ? -5.656 13.659 -3.745 1.00 87.69 93 PRO A N 1
ATOM 780 C CA . PRO A 1 93 ? -5.333 13.650 -2.326 1.00 87.69 93 PRO A CA 1
ATOM 781 C C . PRO A 1 93 ? -4.710 12.314 -1.904 1.00 87.69 93 PRO A C 1
ATOM 783 O O . PRO A 1 93 ? -5.247 11.245 -2.200 1.00 87.69 93 PRO A O 1
ATOM 786 N N . ALA A 1 94 ? -3.613 12.376 -1.146 1.00 87.06 94 ALA A N 1
ATOM 787 C CA . ALA A 1 94 ? -2.887 11.205 -0.651 1.00 87.06 94 ALA A CA 1
ATOM 788 C C . ALA A 1 94 ? -3.814 10.151 -0.022 1.00 87.06 94 ALA A C 1
ATOM 790 O O . ALA A 1 94 ? -3.725 8.967 -0.337 1.00 87.06 94 ALA A O 1
ATOM 791 N N . ILE A 1 95 ? -4.765 10.593 0.808 1.00 87.75 95 ILE A N 1
ATOM 792 C CA . ILE A 1 95 ? -5.712 9.713 1.502 1.00 87.75 95 ILE A CA 1
ATOM 793 C C . ILE A 1 95 ? -6.582 8.886 0.541 1.00 87.75 95 ILE A C 1
ATOM 795 O O . ILE A 1 95 ? -6.866 7.719 0.809 1.00 87.75 95 ILE A O 1
ATOM 799 N N . GLU A 1 96 ? -6.976 9.458 -0.597 1.00 87.81 96 GLU A N 1
ATOM 800 C CA . GLU A 1 96 ? -7.765 8.762 -1.617 1.00 87.81 96 GLU A CA 1
ATOM 801 C C . GLU A 1 96 ? -6.906 7.757 -2.383 1.00 87.81 96 GLU A C 1
ATOM 803 O O . GLU A 1 96 ? -7.355 6.655 -2.704 1.00 87.81 96 GLU A O 1
ATOM 808 N N . ASN A 1 97 ? -5.646 8.108 -2.639 1.00 88.25 97 ASN A N 1
ATOM 809 C CA . ASN A 1 97 ? -4.703 7.213 -3.296 1.00 88.25 97 ASN A CA 1
ATOM 810 C C . ASN A 1 97 ? -4.348 6.013 -2.420 1.00 88.25 97 ASN A C 1
ATOM 812 O O . ASN A 1 97 ? -4.267 4.908 -2.949 1.00 88.25 97 ASN A O 1
ATOM 816 N N . ILE A 1 98 ? -4.231 6.180 -1.095 1.00 87.81 98 ILE A N 1
ATOM 817 C CA . ILE A 1 98 ? -4.031 5.047 -0.177 1.00 87.81 98 ILE A CA 1
ATOM 818 C C . ILE A 1 98 ? -5.171 4.038 -0.299 1.00 87.81 98 ILE A C 1
ATOM 820 O O . ILE A 1 98 ? -4.915 2.840 -0.366 1.00 87.81 98 ILE A O 1
ATOM 824 N N . GLN A 1 99 ? -6.422 4.491 -0.394 1.00 87.50 99 GLN A N 1
ATOM 825 C CA . GLN A 1 99 ? -7.554 3.577 -0.548 1.00 87.50 99 GLN A CA 1
ATOM 826 C C . GLN A 1 99 ? -7.489 2.793 -1.873 1.00 87.50 99 GLN A C 1
ATOM 828 O O . GLN A 1 99 ? -7.735 1.586 -1.884 1.00 87.50 99 GLN A O 1
ATOM 833 N N . LYS A 1 100 ? -7.099 3.445 -2.977 1.00 88.12 100 LYS A N 1
ATOM 834 C CA . LYS A 1 100 ? -6.882 2.777 -4.275 1.00 88.12 100 LYS A CA 1
ATOM 835 C C . LYS A 1 100 ? -5.731 1.766 -4.206 1.00 88.12 100 LYS A C 1
ATOM 837 O O . LYS A 1 100 ? -5.879 0.642 -4.680 1.00 88.12 100 LYS A O 1
ATOM 842 N N . LEU A 1 101 ? -4.614 2.144 -3.581 1.00 86.88 101 LEU A N 1
ATOM 843 C CA . LEU A 1 101 ? -3.445 1.281 -3.392 1.00 86.88 101 LEU A CA 1
ATOM 844 C C . LEU A 1 101 ? -3.770 0.069 -2.514 1.00 86.88 101 LEU A C 1
ATOM 846 O O . LEU A 1 101 ? -3.402 -1.048 -2.862 1.00 86.88 101 LEU A O 1
ATOM 850 N N . MET A 1 102 ? -4.517 0.256 -1.423 1.00 88.25 102 MET A N 1
ATOM 851 C CA . MET A 1 102 ? -4.984 -0.846 -0.578 1.00 88.25 102 MET A CA 1
ATOM 852 C C . MET A 1 102 ? -5.807 -1.857 -1.372 1.00 88.25 102 MET A C 1
ATOM 854 O O . MET A 1 102 ? -5.571 -3.056 -1.248 1.00 88.25 102 MET A O 1
ATOM 858 N N . HIS A 1 103 ? -6.733 -1.389 -2.212 1.00 90.00 103 HIS A N 1
ATOM 859 C CA . HIS A 1 103 ? -7.531 -2.278 -3.049 1.00 90.00 103 HIS A CA 1
ATOM 860 C C . HIS A 1 103 ? -6.663 -3.041 -4.057 1.00 90.00 103 HIS A C 1
ATOM 862 O O . HIS A 1 103 ? -6.766 -4.261 -4.149 1.00 90.00 103 HIS A O 1
ATOM 868 N N . PHE A 1 104 ? -5.744 -2.350 -4.737 1.00 90.25 104 PHE A N 1
ATOM 869 C CA . PHE A 1 104 ? -4.770 -2.987 -5.625 1.00 90.25 104 PHE A CA 1
ATOM 870 C C . PHE A 1 104 ? -3.968 -4.084 -4.904 1.00 90.25 104 PHE A C 1
ATOM 872 O O . PHE A 1 104 ? -3.895 -5.218 -5.378 1.00 90.25 104 PHE A O 1
ATOM 879 N N . TYR A 1 105 ? -3.433 -3.793 -3.715 1.00 87.75 105 TYR A N 1
ATOM 880 C CA . TYR A 1 105 ? -2.696 -4.785 -2.934 1.00 87.75 105 TYR A CA 1
ATOM 881 C C . TYR A 1 105 ? -3.565 -5.928 -2.450 1.00 87.75 105 TYR A C 1
ATOM 883 O O . TYR A 1 105 ? -3.062 -7.042 -2.331 1.00 87.75 105 TYR A O 1
ATOM 891 N N . ALA A 1 106 ? -4.844 -5.692 -2.175 1.00 90.69 106 ALA A N 1
ATOM 892 C CA . ALA A 1 106 ? -5.753 -6.762 -1.812 1.00 90.69 106 ALA A CA 1
ATOM 893 C C . ALA A 1 106 ? -5.886 -7.789 -2.942 1.00 90.69 106 ALA A C 1
ATOM 895 O O . ALA A 1 106 ? -5.813 -8.991 -2.685 1.00 90.69 106 ALA A O 1
ATOM 896 N N . GLU A 1 107 ? -6.020 -7.320 -4.182 1.00 93.56 107 GLU A N 1
ATOM 897 C CA . GLU A 1 107 ? -6.139 -8.188 -5.354 1.00 93.56 107 GLU A CA 1
ATOM 898 C C . GLU A 1 107 ? -4.837 -8.941 -5.648 1.00 93.56 107 GLU A C 1
ATOM 900 O O . GLU A 1 107 ? -4.863 -10.155 -5.849 1.00 93.56 107 GLU A O 1
ATOM 905 N N . VAL A 1 108 ? -3.684 -8.270 -5.555 1.00 93.25 108 VAL A N 1
ATOM 906 C CA . VAL A 1 108 ? -2.371 -8.928 -5.683 1.00 93.25 108 VAL A CA 1
ATOM 907 C C . VAL A 1 108 ? -2.150 -9.958 -4.567 1.00 93.25 108 VAL A C 1
ATOM 909 O O . VAL A 1 108 ? -1.719 -11.082 -4.820 1.00 93.25 108 VAL A O 1
ATOM 912 N N . SER A 1 109 ? -2.491 -9.612 -3.324 1.00 90.31 109 SER A N 1
ATOM 913 C CA . SER A 1 109 ? -2.340 -10.506 -2.169 1.00 90.31 109 SER A CA 1
ATOM 914 C C . SER A 1 109 ? -3.236 -11.736 -2.280 1.00 90.31 109 SER A C 1
ATOM 916 O O . SER A 1 109 ? -2.838 -12.817 -1.856 1.00 90.31 109 SER A O 1
ATOM 918 N N . ALA A 1 110 ? -4.431 -11.609 -2.862 1.00 92.00 110 ALA A N 1
ATOM 919 C CA . ALA A 1 110 ? -5.372 -12.719 -3.005 1.00 92.00 110 ALA A CA 1
ATOM 920 C C . ALA A 1 110 ? -4.842 -13.848 -3.904 1.00 92.00 110 ALA A C 1
ATOM 922 O O . ALA A 1 110 ? -5.211 -15.006 -3.707 1.00 92.00 110 ALA A O 1
ATOM 923 N N . THR A 1 111 ? -3.951 -13.529 -4.845 1.00 93.06 111 THR A N 1
ATOM 924 C CA . THR A 1 111 ? -3.309 -14.503 -5.740 1.00 93.06 111 THR A CA 1
ATOM 925 C C . THR A 1 111 ? -1.938 -14.964 -5.239 1.00 93.06 111 THR A C 1
ATOM 927 O O . THR A 1 111 ? -1.281 -15.764 -5.904 1.00 93.06 111 THR A O 1
ATOM 930 N N . ALA A 1 112 ? -1.506 -14.507 -4.056 1.00 90.19 112 ALA A N 1
ATOM 931 C CA . ALA A 1 112 ? -0.207 -14.858 -3.499 1.00 90.19 112 ALA A CA 1
ATOM 932 C C . ALA A 1 112 ? -0.063 -16.376 -3.286 1.00 90.19 112 ALA A C 1
ATOM 934 O O . ALA A 1 112 ? -1.011 -17.040 -2.846 1.00 90.19 112 ALA A O 1
ATOM 935 N N . PRO A 1 113 ? 1.134 -16.944 -3.514 1.00 87.31 113 PRO A N 1
ATOM 936 C CA . PRO A 1 113 ? 1.380 -18.376 -3.342 1.00 87.31 113 PRO A CA 1
ATOM 937 C C . PRO A 1 113 ? 1.237 -18.818 -1.877 1.00 87.31 113 PRO A C 1
ATOM 939 O O . PRO A 1 113 ? 0.833 -19.950 -1.599 1.00 87.31 113 PRO A O 1
ATOM 942 N N . TRP A 1 114 ? 1.476 -17.910 -0.926 1.00 83.38 114 TRP A N 1
ATOM 943 C CA . TRP A 1 114 ? 1.484 -18.203 0.505 1.00 83.38 114 TRP A CA 1
ATOM 944 C C . TRP A 1 114 ? 0.128 -17.899 1.186 1.00 83.38 114 TRP A C 1
ATOM 946 O O . TRP A 1 114 ? -0.371 -16.777 1.062 1.00 83.38 114 TRP A O 1
ATOM 956 N N . PRO A 1 115 ? -0.488 -18.841 1.940 1.00 82.56 115 PRO A N 1
ATOM 957 C CA . PRO A 1 115 ? -1.806 -18.636 2.556 1.00 82.56 115 PRO A CA 1
ATOM 958 C C . PRO A 1 115 ? -1.894 -17.425 3.493 1.00 82.56 115 PRO A C 1
ATOM 960 O O . PRO A 1 115 ? -2.909 -16.731 3.508 1.00 82.56 115 PRO A O 1
ATOM 963 N N . GLN A 1 116 ? -0.833 -17.141 4.248 1.00 79.56 116 GLN A N 1
ATOM 964 C CA . GLN A 1 116 ? -0.770 -16.013 5.175 1.00 79.56 116 GLN A CA 1
ATOM 965 C C . GLN A 1 116 ? -0.833 -14.677 4.424 1.00 79.56 116 GLN A C 1
ATOM 967 O O . GLN A 1 116 ? -1.544 -13.770 4.850 1.00 79.56 116 GLN A O 1
ATOM 972 N N . ALA A 1 117 ? -0.160 -14.576 3.273 1.00 80.94 117 ALA A N 1
ATOM 973 C CA . ALA A 1 117 ? -0.252 -13.416 2.391 1.00 80.94 117 ALA A CA 1
ATOM 974 C C . ALA A 1 117 ? -1.665 -13.271 1.801 1.00 80.94 117 ALA A C 1
ATOM 976 O O . ALA A 1 117 ? -2.216 -12.172 1.794 1.00 80.94 117 ALA A O 1
ATOM 977 N N . ARG A 1 118 ? -2.313 -14.378 1.411 1.00 86.88 118 ARG A N 1
ATOM 978 C CA . ARG A 1 118 ? -3.714 -14.348 0.947 1.00 86.88 118 ARG A CA 1
ATOM 979 C C . ARG A 1 118 ? -4.684 -13.858 2.017 1.00 86.88 118 ARG A C 1
ATOM 981 O O . ARG A 1 118 ? -5.604 -13.105 1.708 1.00 86.88 118 ARG A O 1
ATOM 988 N N . ALA A 1 119 ? -4.470 -14.233 3.276 1.00 84.12 119 ALA A N 1
ATOM 989 C CA . ALA A 1 119 ? -5.316 -13.797 4.384 1.00 84.12 119 ALA A CA 1
ATOM 990 C C . ALA A 1 119 ? -5.256 -12.275 4.631 1.00 84.12 119 ALA A C 1
ATOM 992 O O . ALA A 1 119 ? -6.237 -11.691 5.094 1.00 84.12 119 ALA A O 1
ATOM 993 N N . VAL A 1 120 ? -4.159 -11.606 4.254 1.00 84.06 120 VAL A N 1
ATOM 994 C CA . VAL A 1 120 ? -4.040 -10.138 4.325 1.00 84.06 120 VAL A CA 1
ATOM 995 C C . VAL A 1 120 ? -5.029 -9.435 3.387 1.00 84.06 120 VAL A C 1
ATOM 997 O O . VAL A 1 120 ? -5.522 -8.358 3.730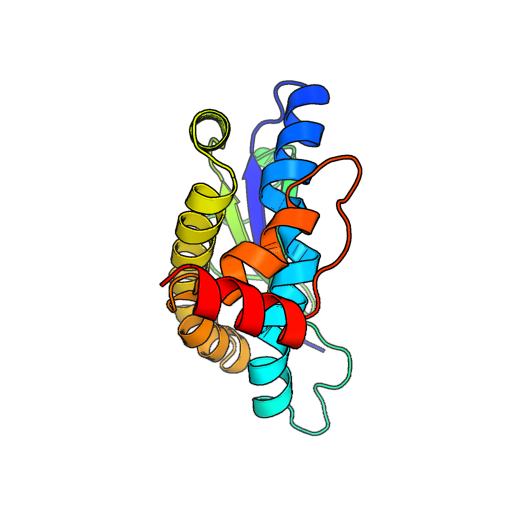 1.00 84.06 120 VAL A O 1
ATOM 1000 N N . ALA A 1 121 ? -5.396 -10.051 2.256 1.00 87.69 121 ALA A N 1
ATOM 1001 C CA . ALA A 1 121 ? -6.299 -9.452 1.271 1.00 87.69 121 ALA A CA 1
ATOM 1002 C C . ALA A 1 121 ? -7.621 -8.976 1.895 1.00 87.69 121 ALA A C 1
ATOM 1004 O O . ALA A 1 121 ? -8.105 -7.893 1.573 1.00 87.69 121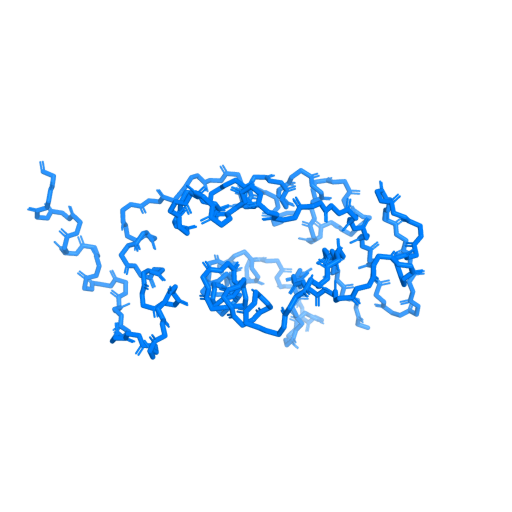 ALA A O 1
ATOM 1005 N N . ALA A 1 122 ? -8.182 -9.736 2.840 1.00 85.56 122 ALA A N 1
ATOM 1006 C CA . ALA A 1 122 ? -9.448 -9.391 3.481 1.00 85.56 122 ALA A CA 1
ATOM 1007 C C . ALA A 1 122 ? -9.395 -8.052 4.242 1.00 85.56 122 ALA A C 1
ATOM 1009 O O . ALA A 1 122 ? -10.323 -7.254 4.107 1.00 85.56 122 ALA A O 1
ATOM 1010 N N . ALA A 1 123 ? -8.317 -7.764 4.988 1.00 84.44 123 ALA A N 1
ATOM 1011 C CA . ALA A 1 123 ? -8.161 -6.468 5.666 1.00 84.44 123 ALA A CA 1
ATOM 1012 C C . ALA A 1 123 ? -7.902 -5.319 4.694 1.00 84.44 123 ALA A C 1
ATOM 1014 O O . ALA A 1 123 ? -8.302 -4.185 4.961 1.00 84.44 123 ALA A O 1
ATOM 1015 N N . LEU A 1 124 ? -7.220 -5.598 3.583 1.00 87.69 124 LEU A N 1
ATOM 1016 C CA . LEU A 1 124 ? -6.907 -4.588 2.577 1.00 87.69 124 LEU A CA 1
ATOM 1017 C C . LEU A 1 124 ? -8.130 -4.172 1.758 1.00 87.69 124 LEU A C 1
ATOM 1019 O O . LEU A 1 124 ? -8.217 -3.017 1.353 1.00 87.69 124 LEU A O 1
ATOM 1023 N N . ARG A 1 125 ? -9.107 -5.070 1.577 1.00 90.56 125 ARG A N 1
ATOM 1024 C CA . ARG A 1 125 ? -10.395 -4.728 0.950 1.00 90.56 125 ARG A CA 1
ATOM 1025 C C . ARG A 1 125 ? -11.279 -3.846 1.823 1.00 90.56 125 ARG A C 1
ATOM 1027 O O . ARG A 1 125 ? -12.164 -3.185 1.287 1.00 90.56 125 ARG A O 1
ATOM 1034 N N . GLN A 1 126 ? -11.073 -3.838 3.142 1.00 90.06 126 GLN A N 1
ATOM 1035 C CA . GLN A 1 126 ? -11.873 -2.987 4.017 1.00 90.06 126 GLN A CA 1
ATOM 1036 C C . GLN A 1 126 ? -11.534 -1.516 3.754 1.00 90.06 126 GLN A C 1
ATOM 1038 O O . GLN A 1 126 ? -10.352 -1.155 3.836 1.00 90.06 126 GLN A O 1
ATOM 1043 N N . PRO A 1 127 ? -12.536 -0.662 3.478 1.00 90.06 127 PRO A N 1
ATOM 1044 C CA . PRO A 1 127 ? -12.303 0.761 3.286 1.00 90.06 127 PRO A CA 1
ATOM 1045 C C . PRO A 1 127 ? -11.695 1.392 4.546 1.00 90.06 127 PRO A C 1
ATOM 1047 O O . PRO A 1 127 ? -11.764 0.843 5.650 1.00 90.06 127 PRO A O 1
ATOM 1050 N N . LEU A 1 128 ? -11.088 2.567 4.377 1.00 90.38 128 LEU A N 1
ATOM 1051 C CA . LEU A 1 128 ? -10.612 3.363 5.504 1.00 90.38 128 LEU A CA 1
ATOM 1052 C C . LEU A 1 128 ? -11.814 3.868 6.308 1.00 90.38 128 LEU A C 1
ATOM 1054 O O . LEU A 1 128 ? -12.621 4.638 5.780 1.00 90.38 128 LEU A O 1
ATOM 1058 N N . SER A 1 129 ? -11.903 3.463 7.575 1.00 91.31 129 SER A N 1
ATOM 1059 C CA . SER A 1 129 ? -12.817 4.076 8.542 1.00 91.31 129 SER A CA 1
ATOM 1060 C C . SER A 1 129 ? -12.389 5.512 8.868 1.00 91.31 129 SER A C 1
ATOM 1062 O O . SER A 1 129 ? -11.262 5.919 8.581 1.00 91.31 129 SER A O 1
ATOM 1064 N N . ASP A 1 130 ? -13.244 6.287 9.531 1.00 92.81 130 ASP A N 1
ATOM 1065 C CA . ASP A 1 130 ? -12.866 7.637 9.974 1.00 92.81 130 ASP A CA 1
ATOM 1066 C C . ASP A 1 130 ? -11.693 7.609 10.959 1.00 92.81 130 ASP A C 1
ATOM 1068 O O . ASP A 1 130 ? -10.782 8.434 10.889 1.00 92.81 130 ASP A O 1
ATOM 1072 N N . VAL A 1 131 ? -11.650 6.591 11.822 1.00 92.50 131 VAL A N 1
ATOM 1073 C CA . VAL A 1 131 ? -10.526 6.344 12.735 1.00 92.50 131 VAL A CA 1
ATOM 1074 C C . VAL A 1 131 ? -9.239 6.079 11.955 1.00 92.50 131 VAL A C 1
ATOM 1076 O O . VAL A 1 131 ? -8.185 6.626 12.291 1.00 92.50 131 VAL A O 1
ATOM 1079 N N . ASP A 1 132 ? -9.315 5.282 10.889 1.00 90.50 132 ASP A N 1
ATOM 1080 C CA . ASP A 1 132 ? -8.173 5.025 10.013 1.00 90.50 132 ASP A CA 1
ATOM 1081 C C . ASP A 1 132 ? -7.679 6.312 9.367 1.00 90.50 132 ASP A C 1
ATOM 1083 O O . ASP A 1 132 ? -6.491 6.607 9.430 1.00 90.50 132 ASP A O 1
ATOM 1087 N N . ARG A 1 133 ? -8.591 7.117 8.811 1.00 91.38 133 ARG A N 1
ATOM 1088 C CA . ARG A 1 133 ? -8.256 8.401 8.183 1.00 91.38 133 ARG A CA 1
ATOM 1089 C C . ARG A 1 133 ? -7.548 9.326 9.172 1.00 91.38 133 ARG A C 1
ATOM 1091 O O . ARG A 1 133 ? -6.483 9.847 8.852 1.00 91.38 133 ARG A O 1
ATOM 1098 N N . ILE A 1 134 ? -8.073 9.468 10.389 1.00 92.38 134 ILE A N 1
ATOM 1099 C CA . ILE A 1 134 ? -7.484 10.316 11.437 1.00 92.38 134 ILE A CA 1
ATOM 1100 C C . ILE A 1 134 ? -6.089 9.825 11.846 1.00 92.38 134 ILE A C 1
ATOM 1102 O O . ILE A 1 134 ? -5.168 10.627 11.983 1.00 92.38 134 ILE A O 1
ATOM 1106 N N . THR A 1 135 ? -5.916 8.518 12.051 1.00 91.44 135 THR A N 1
ATOM 1107 C CA . THR A 1 135 ? -4.627 7.947 12.491 1.00 91.44 135 THR A CA 1
ATOM 1108 C C . THR A 1 135 ? -3.588 7.858 11.374 1.00 91.44 135 THR A C 1
ATOM 1110 O O . THR A 1 135 ? -2.392 7.823 11.663 1.00 91.44 135 THR A O 1
ATOM 1113 N N . LEU A 1 136 ? -4.026 7.838 10.113 1.00 90.38 136 LEU A N 1
ATOM 1114 C CA . LEU A 1 136 ? -3.179 7.824 8.924 1.00 90.38 136 LEU A CA 1
ATOM 1115 C C . LEU A 1 136 ? -2.645 9.218 8.576 1.00 90.38 136 LEU A C 1
ATOM 1117 O O . LEU A 1 136 ? -1.492 9.335 8.177 1.00 90.38 136 LEU A O 1
ATOM 1121 N N . LEU A 1 137 ? -3.435 10.281 8.755 1.00 89.88 137 LEU A N 1
ATOM 1122 C CA . LEU A 1 137 ? -3.054 11.649 8.368 1.00 89.88 137 LEU A CA 1
ATOM 1123 C C . LEU A 1 137 ? -1.640 12.086 8.814 1.00 89.88 137 LEU A C 1
ATOM 1125 O O . LEU A 1 137 ? -0.916 12.605 7.963 1.00 89.88 137 LEU A O 1
ATOM 1129 N N . PRO A 1 138 ? -1.188 11.849 10.066 1.00 89.25 138 PRO A N 1
ATOM 1130 C CA . PRO A 1 138 ? 0.159 12.236 10.501 1.00 89.25 138 PRO A CA 1
ATOM 1131 C C . PRO A 1 138 ? 1.291 11.607 9.676 1.00 89.25 138 PRO A C 1
ATOM 1133 O O . PRO A 1 138 ? 2.365 12.195 9.554 1.00 89.25 138 PRO A O 1
ATOM 1136 N N . TYR A 1 139 ? 1.051 10.423 9.104 1.00 87.44 139 TYR A N 1
ATOM 1137 C CA . TYR A 1 139 ? 2.008 9.691 8.274 1.00 87.44 139 TYR A CA 1
ATOM 1138 C C . TYR A 1 139 ? 2.116 10.214 6.846 1.00 87.44 139 TYR A C 1
ATOM 1140 O O . TYR A 1 139 ? 3.112 9.942 6.185 1.00 87.44 139 TYR A O 1
ATOM 1148 N N . LEU A 1 140 ? 1.104 10.941 6.374 1.00 87.06 140 LEU A N 1
ATOM 1149 C CA . LEU A 1 140 ? 1.044 11.490 5.017 1.00 87.06 140 LEU A CA 1
ATOM 1150 C C . LEU A 1 140 ? 1.629 12.912 4.935 1.00 87.06 140 LEU A C 1
ATOM 1152 O O . LEU A 1 140 ? 1.470 13.591 3.922 1.00 87.06 140 LEU A O 1
ATOM 1156 N N . GLN A 1 141 ? 2.262 13.387 6.011 1.00 83.31 141 GLN A N 1
ATOM 1157 C CA . GLN A 1 141 ? 2.786 14.745 6.154 1.00 83.31 141 GLN A CA 1
ATOM 1158 C C . GLN A 1 141 ? 4.313 14.743 6.271 1.00 83.31 141 GLN A C 1
ATOM 1160 O O . GLN A 1 141 ? 4.908 13.848 6.876 1.00 83.31 141 GLN A O 1
ATOM 1165 N N . TRP A 1 142 ? 4.943 15.785 5.723 1.00 74.38 142 TRP A N 1
ATOM 1166 C CA . TRP A 1 142 ? 6.346 16.104 5.971 1.00 74.38 142 TRP A CA 1
ATOM 1167 C C . TRP A 1 142 ? 6.495 17.576 6.405 1.00 74.38 142 TRP A C 1
ATOM 1169 O O . TRP A 1 142 ? 6.087 18.452 5.640 1.00 74.38 142 TRP A O 1
ATOM 1179 N N . PRO A 1 143 ? 7.097 17.876 7.575 1.00 83.69 143 PRO A N 1
ATOM 1180 C CA . PRO A 1 143 ? 7.539 16.926 8.603 1.00 83.69 143 PRO A CA 1
ATOM 1181 C C . PRO A 1 143 ? 6.371 16.088 9.152 1.00 83.69 143 PRO A C 1
ATOM 1183 O O . PRO A 1 143 ? 5.209 16.463 9.007 1.00 83.69 143 PRO A O 1
ATOM 1186 N N . ARG A 1 144 ? 6.686 14.928 9.744 1.00 83.88 144 ARG A N 1
ATOM 1187 C CA . ARG A 1 144 ? 5.674 14.012 10.293 1.00 83.88 144 ARG A CA 1
ATOM 1188 C C . ARG A 1 144 ? 4.824 14.729 11.349 1.00 83.88 144 ARG A C 1
ATOM 1190 O O . ARG A 1 144 ? 5.375 15.393 12.227 1.00 83.88 144 ARG A O 1
ATOM 1197 N N . GLY A 1 145 ? 3.503 14.571 11.266 1.00 85.81 145 GLY A N 1
ATOM 1198 C CA . GLY A 1 145 ? 2.557 15.179 12.204 1.00 85.81 145 GLY A CA 1
ATOM 1199 C C . GLY A 1 145 ? 2.536 14.507 13.584 1.00 85.81 145 GLY A C 1
ATOM 1200 O O . GLY A 1 145 ? 3.138 13.452 13.798 1.00 85.81 145 GLY A O 1
ATOM 1201 N N . GLU A 1 146 ? 1.799 15.098 14.531 1.00 90.94 146 GLU A N 1
ATOM 1202 C CA . GLU A 1 146 ? 1.585 14.505 15.857 1.00 90.94 146 GLU A CA 1
ATOM 1203 C C . GLU A 1 146 ? 0.803 13.189 15.741 1.00 90.94 146 GLU A C 1
ATOM 1205 O O . GLU A 1 146 ? -0.278 13.119 15.154 1.00 90.94 146 GLU A O 1
ATOM 1210 N N . MET A 1 147 ? 1.342 12.134 16.346 1.00 90.31 147 MET A N 1
ATOM 1211 C CA . MET A 1 147 ? 0.724 10.817 16.349 1.00 90.31 147 MET A CA 1
ATOM 1212 C C . MET A 1 147 ? -0.574 10.800 17.161 1.00 90.31 147 MET A C 1
ATOM 1214 O O . MET A 1 147 ? -0.582 11.063 18.363 1.00 90.31 147 MET A O 1
ATOM 1218 N N . VAL A 1 148 ? -1.674 10.402 16.521 1.00 91.12 148 VAL A N 1
ATOM 1219 C CA . VAL A 1 148 ? -2.981 10.269 17.174 1.00 91.12 148 VAL A CA 1
ATOM 1220 C C . VAL A 1 148 ? -3.184 8.824 17.628 1.00 91.12 148 VAL A C 1
ATOM 1222 O O . VAL A 1 148 ? -3.096 7.893 16.829 1.00 91.12 148 VAL A O 1
ATOM 1225 N N . SER A 1 149 ? -3.461 8.620 18.919 1.00 90.38 149 SER A N 1
ATOM 1226 C CA . SER A 1 149 ? -3.826 7.295 19.431 1.00 90.38 149 SER A CA 1
ATOM 1227 C C . SER A 1 149 ? -5.207 6.878 18.926 1.00 90.38 149 SER A C 1
ATOM 1229 O O . SER A 1 149 ? -6.086 7.715 18.730 1.00 90.38 149 SER A O 1
ATOM 1231 N N . GLU A 1 150 ? -5.440 5.575 18.777 1.00 89.06 150 GLU A N 1
ATOM 1232 C CA . GLU A 1 150 ? -6.735 5.063 18.314 1.00 89.06 150 GLU A CA 1
ATOM 1233 C C . GLU A 1 150 ? -7.889 5.498 19.234 1.00 89.06 150 GLU A C 1
ATOM 1235 O O . GLU A 1 150 ? -8.956 5.882 18.764 1.00 89.06 150 GLU A O 1
ATOM 1240 N N . ALA A 1 151 ? -7.658 5.538 20.551 1.00 92.50 151 ALA A N 1
ATOM 1241 C CA . ALA A 1 151 ? -8.642 6.024 21.517 1.00 92.50 151 ALA A CA 1
ATOM 1242 C C . ALA A 1 151 ? -8.996 7.507 21.300 1.00 92.50 151 ALA A C 1
ATOM 1244 O O . ALA A 1 151 ? -10.168 7.875 21.382 1.00 92.50 151 ALA A O 1
ATOM 1245 N N . LYS A 1 152 ? -8.002 8.358 21.001 1.00 93.50 152 LYS A N 1
ATOM 1246 C CA . LYS A 1 152 ? -8.221 9.774 20.662 1.00 93.50 152 LYS A CA 1
ATOM 1247 C C . LYS A 1 152 ? -8.962 9.889 19.327 1.00 93.50 152 LYS A C 1
ATOM 1249 O O . LYS A 1 152 ? -9.945 10.616 19.253 1.00 93.50 152 LYS A O 1
ATOM 1254 N N . ALA A 1 153 ? -8.562 9.117 18.317 1.00 93.19 153 ALA A N 1
ATOM 1255 C CA . ALA A 1 153 ? -9.198 9.107 17.001 1.00 93.19 153 ALA A CA 1
ATOM 1256 C C . ALA A 1 153 ? -10.670 8.665 17.049 1.00 93.19 153 ALA A C 1
ATOM 1258 O O . ALA A 1 153 ? -11.511 9.312 16.438 1.00 93.19 153 ALA A O 1
ATOM 1259 N N . ARG A 1 154 ? -11.010 7.633 17.836 1.00 94.19 154 ARG A N 1
ATOM 1260 C CA . ARG A 1 154 ? -12.402 7.191 18.045 1.00 94.19 154 ARG A CA 1
ATOM 1261 C C . ARG A 1 154 ? -13.280 8.293 18.639 1.00 94.19 154 ARG A C 1
ATOM 1263 O O . ARG A 1 154 ? -14.400 8.479 18.182 1.00 94.19 154 ARG A O 1
ATOM 1270 N N . ARG A 1 155 ? -12.770 9.045 19.623 1.00 94.69 155 ARG A N 1
ATOM 1271 C CA . ARG A 1 155 ? -13.496 10.188 20.211 1.00 94.69 155 ARG A CA 1
ATOM 1272 C C . ARG A 1 155 ? -13.709 11.305 19.192 1.00 94.69 155 ARG A C 1
ATOM 1274 O O . ARG A 1 155 ? -14.787 11.877 19.144 1.00 94.69 155 ARG A O 1
ATOM 1281 N N . VAL A 1 156 ? -12.692 11.603 18.383 1.00 92.81 156 VAL A N 1
ATOM 1282 C CA . VAL A 1 156 ? -12.786 12.627 17.331 1.00 92.81 156 VAL A CA 1
ATOM 1283 C C . VAL A 1 156 ? -13.801 12.220 16.261 1.00 92.81 156 VAL A C 1
ATOM 1285 O O . VAL A 1 156 ? -14.657 13.026 15.924 1.00 92.81 156 VAL A O 1
ATOM 1288 N N . ALA A 1 157 ? -13.751 10.974 15.782 1.00 92.44 157 ALA A N 1
ATOM 1289 C CA . ALA A 1 157 ? -14.696 10.458 14.792 1.00 92.44 157 ALA A CA 1
ATOM 1290 C C . ALA A 1 157 ? -16.146 10.481 15.307 1.00 92.44 157 ALA A C 1
ATOM 1292 O O . ALA A 1 157 ? -17.041 10.909 14.590 1.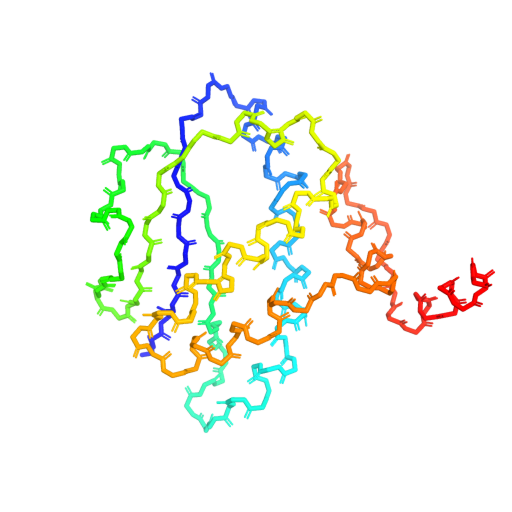00 92.44 157 ALA A O 1
ATOM 1293 N N . ALA A 1 158 ? -16.371 10.095 16.568 1.00 91.06 158 ALA A N 1
ATOM 1294 C CA . ALA A 1 158 ? -17.703 10.101 17.175 1.00 91.06 158 ALA A CA 1
ATOM 1295 C C . ALA A 1 158 ? -18.306 11.509 17.339 1.00 91.06 158 ALA A C 1
ATOM 1297 O O . ALA A 1 158 ? -19.520 11.639 17.351 1.00 91.06 158 ALA A O 1
ATOM 1298 N N . ASN A 1 159 ? -17.473 12.547 17.466 1.00 86.69 159 ASN A N 1
ATOM 1299 C CA . ASN A 1 159 ? -17.924 13.938 17.586 1.00 86.69 159 ASN A CA 1
ATOM 1300 C C . ASN A 1 159 ? -18.131 14.631 16.227 1.00 86.69 159 ASN A C 1
ATOM 1302 O O . ASN A 1 159 ? -18.580 15.775 16.197 1.00 86.69 159 ASN A O 1
ATOM 1306 N N . ALA A 1 160 ? -17.727 13.990 15.127 1.00 75.75 160 ALA A N 1
ATOM 1307 C CA . ALA A 1 160 ? -17.850 14.514 13.767 1.00 75.75 160 ALA A CA 1
ATOM 1308 C C . ALA A 1 160 ? -19.059 13.935 13.002 1.00 75.75 160 ALA A C 1
ATOM 1310 O O . ALA A 1 160 ? -19.342 14.401 11.898 1.00 75.75 160 ALA A O 1
ATOM 1311 N N . ALA A 1 161 ? -19.725 12.928 13.580 1.00 61.44 161 ALA A N 1
ATOM 1312 C CA . ALA A 1 161 ? -20.935 12.273 13.081 1.00 61.44 161 ALA A CA 1
ATOM 1313 C C . ALA A 1 161 ? -22.185 12.840 13.767 1.00 61.44 161 ALA A C 1
ATOM 1315 O O . ALA A 1 161 ? -23.232 12.913 13.086 1.00 61.44 161 ALA A O 1
#

pLDDT: mean 83.19, std 9.63, range [51.5, 94.69]

Sequence (161 aa):
MTIASVRIYFHAVTEARTRSLSSSHWGFAEWFSRRLRPIREQLRGPEAKGVDIMNLMLYEDPEHAWQPNQWHQRDNSFEFDFVCDLRPLEKSPAIENIQKLMHFYAEVSATAPWPQARAVAAALRQPLSDVDRITLLPYLQWPRGEMVSEAKARRVAANAA

Radius of gyration: 16.29 Å; chains: 1; bounding box: 37×37×38 Å